Protein AF-A0A485ALG9-F1 (afdb_monomer_lite)

Radius of gyration: 13.73 Å; chains: 1; bounding box: 37×27×32 Å

Foldseek 3Di:
DQPLQLVLLVVDPQPLCVLPPDGRQPDSVSSVVVVCVQVPPPQWDKDFDADPVVRTGFWIWIWRDPPDDDRDIDIDPTGGRPVCVVVCVVPDPPDRDD

pLDDT: mean 75.62, std 16.83, range [27.69, 93.56]

Secondary structure (DSSP, 8-state):
--HHHHHHHTTS-SGGGTTSSSPPPSSHHHHHHHHHHHHT-TT-EEEEEEETTTTEEEEEEEEEE-TTSSS-EEEEEEEE-GGGTTT-TTS-------

Organism: Raoultella planticola (NCBI:txid575)

InterPro domains:
  IPR016181 Acyl-CoA N-acyltransferase [SSF55729] (6-80)

Sequence (98 aa):
MPPILFAAYALGDESDWTWLASTCPASVEATTHWVAGKVNDDALVPFAVIDLRTERAVGWSAIWPSIGQWGTVEIGHVTWSRKNEEYAAGYGSRCGCC

Structure (mmCIF, N/CA/C/O backbone):
data_AF-A0A485ALG9-F1
#
_entry.id   AF-A0A485ALG9-F1
#
loop_
_atom_site.group_PDB
_atom_site.id
_atom_site.type_symbol
_atom_site.label_atom_id
_atom_site.label_alt_id
_atom_site.label_comp_id
_atom_site.label_asym_id
_atom_site.label_entity_id
_atom_site.label_seq_id
_atom_site.pdbx_PDB_ins_code
_atom_site.Cartn_x
_atom_site.Cartn_y
_atom_site.Cartn_z
_atom_site.occupancy
_atom_site.B_iso_or_equiv
_atom_site.auth_seq_id
_atom_site.auth_comp_id
_atom_site.auth_asym_id
_atom_site.auth_atom_id
_atom_site.pdbx_PDB_model_num
ATOM 1 N N . MET A 1 1 ? -9.825 -1.999 -6.344 1.00 58.94 1 MET A N 1
ATOM 2 C CA . MET A 1 1 ? -9.695 -2.311 -4.902 1.00 58.94 1 MET A CA 1
ATOM 3 C C . MET A 1 1 ? -9.444 -1.064 -4.008 1.00 58.94 1 MET A C 1
ATOM 5 O O . MET A 1 1 ? -8.572 -1.128 -3.158 1.00 58.94 1 MET A O 1
ATOM 9 N N . PRO A 1 2 ? -10.175 0.066 -4.120 1.00 61.84 2 PRO A N 1
ATOM 10 C CA . PRO A 1 2 ? -9.968 1.210 -3.211 1.00 61.84 2 PRO A CA 1
ATOM 11 C C . PRO A 1 2 ? -10.732 1.227 -1.860 1.00 61.84 2 PRO A C 1
ATOM 13 O O . PRO A 1 2 ? -10.176 1.768 -0.904 1.00 61.84 2 PRO A O 1
ATOM 16 N N . PRO A 1 3 ? -11.945 0.649 -1.684 1.00 71.12 3 PRO A N 1
ATOM 17 C CA . PRO A 1 3 ? -12.712 0.882 -0.450 1.00 71.12 3 PRO A CA 1
ATOM 18 C C . PRO A 1 3 ? -12.135 0.180 0.789 1.00 71.12 3 PRO A C 1
ATOM 20 O O . PRO A 1 3 ? -12.300 0.669 1.902 1.00 71.12 3 PRO A O 1
ATOM 23 N N . ILE A 1 4 ? -11.437 -0.946 0.611 1.00 79.00 4 ILE A N 1
ATOM 24 C CA . ILE A 1 4 ? -10.869 -1.724 1.725 1.00 79.00 4 ILE A CA 1
ATOM 25 C C . ILE A 1 4 ? -9.616 -1.037 2.292 1.00 79.00 4 ILE A C 1
ATOM 27 O O . ILE A 1 4 ? -9.446 -0.995 3.506 1.00 79.00 4 ILE A O 1
ATOM 31 N N . LEU A 1 5 ? -8.784 -0.440 1.431 1.00 84.00 5 LEU A N 1
ATOM 32 C CA . LEU A 1 5 ? -7.566 0.251 1.855 1.00 84.00 5 LEU A CA 1
ATOM 33 C C . LEU A 1 5 ? -7.878 1.580 2.561 1.00 84.00 5 LEU A C 1
ATOM 35 O O . LEU A 1 5 ? -7.285 1.875 3.593 1.00 84.00 5 LEU A O 1
ATOM 39 N N . PHE A 1 6 ? -8.869 2.333 2.066 1.00 87.00 6 PHE A N 1
ATOM 40 C CA . PHE A 1 6 ? -9.363 3.528 2.759 1.00 87.00 6 PHE A CA 1
ATOM 41 C C . PHE A 1 6 ? -9.849 3.193 4.175 1.00 87.00 6 PHE A C 1
ATOM 43 O O . PHE A 1 6 ? -9.449 3.840 5.139 1.00 87.00 6 PHE A O 1
ATOM 50 N N . ALA A 1 7 ? -10.665 2.142 4.311 1.00 85.69 7 ALA A N 1
ATOM 51 C CA . ALA A 1 7 ? -11.160 1.704 5.611 1.00 85.69 7 ALA A CA 1
ATOM 52 C C . ALA A 1 7 ? -10.027 1.299 6.566 1.00 85.69 7 ALA A C 1
ATOM 54 O O . ALA A 1 7 ? -10.156 1.508 7.766 1.00 85.69 7 ALA A O 1
ATOM 55 N N . ALA A 1 8 ? -8.925 0.741 6.056 1.00 83.06 8 ALA A N 1
ATOM 56 C CA . ALA A 1 8 ? -7.756 0.417 6.867 1.00 83.06 8 ALA A CA 1
ATOM 57 C C . ALA A 1 8 ? -7.032 1.681 7.367 1.00 83.06 8 ALA A C 1
ATOM 59 O O . ALA A 1 8 ? -6.690 1.760 8.545 1.00 83.06 8 ALA A O 1
ATOM 60 N N . TYR A 1 9 ? -6.844 2.685 6.505 1.00 84.94 9 TYR A N 1
ATOM 61 C CA . TYR A 1 9 ? -6.180 3.945 6.863 1.00 84.94 9 TYR A CA 1
ATOM 62 C C . TYR A 1 9 ? -7.014 4.829 7.799 1.00 84.94 9 TYR A C 1
ATOM 64 O O . TYR A 1 9 ? -6.458 5.507 8.657 1.00 84.94 9 TYR A O 1
ATOM 72 N N . ALA A 1 10 ? -8.343 4.762 7.704 1.00 85.38 10 ALA A N 1
ATOM 73 C CA . ALA A 1 10 ? -9.258 5.525 8.552 1.00 85.38 10 ALA A CA 1
ATOM 74 C C . ALA A 1 10 ? -9.330 5.043 10.019 1.00 85.38 10 ALA A C 1
ATOM 76 O O . ALA A 1 10 ? -9.991 5.680 10.834 1.00 85.38 10 ALA A O 1
ATOM 77 N N . LEU A 1 11 ? -8.701 3.913 10.370 1.00 80.25 11 LEU A N 1
ATOM 78 C CA . LEU A 1 11 ? -8.715 3.366 11.737 1.00 80.25 11 LEU A CA 1
ATOM 79 C C . LEU A 1 11 ? -7.656 3.989 12.669 1.00 80.25 11 LEU A C 1
ATOM 81 O O . LEU A 1 11 ? -7.685 3.704 13.866 1.00 80.25 11 LEU A O 1
ATOM 85 N N . GLY A 1 12 ? -6.713 4.774 12.137 1.00 72.88 12 GLY A N 1
ATOM 86 C CA . GLY A 1 12 ? -5.633 5.421 12.894 1.00 72.88 12 GLY A CA 1
ATOM 87 C C . GLY A 1 12 ? -5.932 6.872 13.294 1.00 72.88 12 GLY A C 1
ATOM 88 O O . GLY A 1 12 ? -6.958 7.436 12.930 1.00 72.88 12 GLY A O 1
ATOM 89 N N . ASP A 1 13 ? -5.007 7.491 14.029 1.00 70.81 13 ASP A N 1
ATOM 90 C CA . ASP A 1 13 ? -5.047 8.895 14.483 1.00 70.81 13 ASP A CA 1
ATOM 91 C C . ASP A 1 13 ? -4.144 9.810 13.632 1.00 70.81 13 ASP A C 1
ATOM 93 O O . ASP A 1 13 ? -3.566 10.768 14.137 1.00 70.81 13 ASP A O 1
ATOM 97 N N . GLU A 1 14 ? -3.982 9.475 12.348 1.00 71.75 14 GLU A N 1
ATOM 98 C CA . GLU A 1 14 ? -3.101 10.137 11.366 1.00 71.75 14 GLU A CA 1
ATOM 99 C C . GLU A 1 14 ? -1.591 10.088 11.671 1.00 71.75 14 GLU A C 1
ATOM 101 O O . GLU A 1 14 ? -0.788 10.384 10.784 1.00 71.75 14 GLU A O 1
ATOM 106 N N . SER A 1 15 ? -1.168 9.644 12.861 1.00 75.25 15 SER A N 1
ATOM 107 C CA . SER A 1 15 ? 0.251 9.578 13.234 1.00 75.25 15 SER A CA 1
ATOM 108 C C . SER A 1 15 ? 1.083 8.677 12.306 1.00 75.25 15 SER A C 1
ATOM 110 O O . SER A 1 15 ? 2.223 9.035 11.995 1.00 75.25 15 SER A O 1
ATOM 112 N N . ASP A 1 16 ? 0.480 7.616 11.754 1.00 72.62 16 ASP A N 1
ATOM 113 C CA . ASP A 1 16 ? 1.045 6.713 10.732 1.00 72.62 16 ASP A CA 1
ATOM 114 C C . AS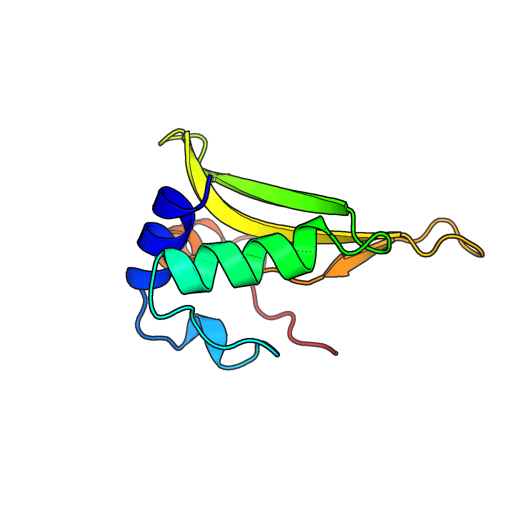P A 1 16 ? 1.549 7.453 9.471 1.00 72.62 16 ASP A C 1
ATOM 116 O O . ASP A 1 16 ? 2.384 6.942 8.726 1.00 72.62 16 ASP A O 1
ATOM 120 N N . TRP A 1 17 ? 1.066 8.676 9.231 1.00 79.75 17 TRP A N 1
ATOM 121 C CA . TRP A 1 17 ? 1.390 9.491 8.058 1.00 79.75 17 TRP A CA 1
ATOM 122 C C . TRP A 1 17 ? 2.406 10.596 8.341 1.00 79.75 17 TRP A C 1
ATOM 124 O O . TRP A 1 17 ? 2.891 11.229 7.408 1.00 79.75 17 TRP A O 1
ATOM 134 N N . THR A 1 18 ? 2.770 10.813 9.609 1.00 80.81 18 THR A N 1
ATOM 135 C CA . THR A 1 18 ? 3.604 11.953 10.046 1.00 80.81 18 THR A CA 1
ATOM 136 C C . THR A 1 18 ? 4.953 12.016 9.330 1.00 80.81 18 THR A C 1
ATOM 138 O O . THR A 1 18 ? 5.479 13.100 9.093 1.00 80.81 18 THR A O 1
ATOM 141 N N . TRP A 1 19 ? 5.512 10.858 8.976 1.00 78.50 19 TRP A N 1
ATOM 142 C CA . TRP A 1 19 ? 6.832 10.743 8.349 1.00 78.50 19 TRP A CA 1
ATOM 143 C C . TRP A 1 19 ? 6.772 10.339 6.874 1.00 78.50 19 TRP A C 1
ATOM 145 O O . TRP A 1 19 ? 7.805 10.040 6.278 1.00 78.50 19 TRP A O 1
ATOM 155 N N . LEU A 1 20 ? 5.575 10.314 6.283 1.00 77.88 20 LEU A N 1
ATOM 156 C CA . LEU A 1 20 ? 5.377 9.987 4.877 1.00 77.88 20 LEU A CA 1
ATOM 157 C C . LEU A 1 20 ? 5.340 11.267 4.038 1.00 77.88 20 LEU A C 1
ATOM 159 O O . LEU A 1 20 ? 4.775 12.281 4.433 1.00 77.88 20 LEU A O 1
ATOM 163 N N . ALA A 1 21 ? 5.863 11.194 2.814 1.00 77.31 21 ALA A N 1
ATOM 164 C CA . ALA A 1 21 ? 5.743 12.273 1.829 1.00 77.31 21 ALA A CA 1
ATOM 165 C C . ALA A 1 21 ? 4.298 12.475 1.309 1.00 77.31 21 ALA A C 1
ATOM 167 O O . ALA A 1 21 ? 4.047 13.323 0.457 1.00 77.31 21 ALA A O 1
ATOM 168 N N . SER A 1 22 ? 3.344 11.661 1.769 1.00 80.50 22 SER A N 1
ATOM 169 C CA . SER A 1 22 ? 1.920 11.734 1.435 1.00 80.50 22 SER A CA 1
ATOM 170 C C . SER A 1 22 ? 1.101 11.992 2.692 1.00 80.50 22 SER A C 1
ATOM 172 O O . SER A 1 22 ? 1.494 11.589 3.782 1.00 80.50 22 SER A O 1
ATOM 174 N N . THR A 1 23 ? -0.062 12.612 2.531 1.00 84.50 23 THR A N 1
ATOM 175 C CA . THR A 1 23 ? -1.049 12.767 3.602 1.00 84.50 23 THR A CA 1
ATOM 176 C C . THR A 1 23 ? -2.063 11.627 3.583 1.00 84.50 23 THR A C 1
ATOM 178 O O . THR A 1 23 ? -2.303 11.020 2.534 1.00 84.50 23 THR A O 1
ATOM 181 N N . CYS A 1 24 ? -2.679 11.355 4.738 1.00 85.69 24 CYS A N 1
ATOM 182 C CA . CYS A 1 24 ? -3.745 10.365 4.843 1.00 85.69 24 CYS A CA 1
ATOM 183 C C . CYS A 1 24 ? -4.907 10.730 3.901 1.00 85.69 24 CYS A C 1
ATOM 185 O O . CYS A 1 24 ? -5.434 11.845 3.985 1.00 85.69 24 CYS A O 1
ATOM 187 N N . PRO A 1 25 ? -5.328 9.835 2.989 1.00 88.38 25 PRO A N 1
ATOM 188 C CA . PRO A 1 25 ? -6.464 10.098 2.123 1.00 88.38 25 PRO A CA 1
ATOM 189 C C . PRO A 1 25 ? -7.753 10.279 2.933 1.00 88.38 25 PRO A C 1
ATOM 191 O O . PRO A 1 25 ? -8.155 9.391 3.677 1.00 88.38 25 PRO A O 1
ATOM 194 N N . ALA A 1 26 ? -8.448 11.398 2.725 1.00 90.94 26 ALA A N 1
ATOM 195 C CA . ALA A 1 26 ? -9.669 11.737 3.462 1.00 90.94 26 ALA A CA 1
ATOM 196 C C . ALA A 1 26 ? -10.948 11.050 2.934 1.00 90.94 26 ALA A C 1
ATOM 198 O O . ALA A 1 26 ? -12.022 11.190 3.518 1.00 90.94 26 ALA A O 1
ATOM 199 N N . SER A 1 27 ? -10.870 10.340 1.805 1.00 92.00 27 SER A N 1
ATOM 200 C CA . SER A 1 27 ? -12.021 9.680 1.181 1.00 92.00 27 SER A CA 1
ATOM 201 C C . SER A 1 27 ? -11.603 8.498 0.307 1.00 92.00 27 SER A C 1
ATOM 203 O O . SER A 1 27 ? -10.454 8.400 -0.121 1.00 92.00 27 SER A O 1
ATOM 205 N N . VAL A 1 28 ? -12.566 7.634 -0.038 1.00 91.81 28 VAL A N 1
ATOM 206 C CA . VAL A 1 28 ? -12.366 6.535 -1.004 1.00 91.81 28 VAL A CA 1
ATOM 207 C C . VAL A 1 28 ? -11.874 7.056 -2.358 1.00 91.81 28 VAL A C 1
ATOM 209 O O . VAL A 1 28 ? -11.031 6.425 -2.996 1.00 91.81 28 VAL A O 1
ATOM 212 N N . GLU A 1 29 ? -12.377 8.208 -2.800 1.00 93.56 29 GLU A N 1
ATOM 213 C CA . GLU A 1 29 ? -11.945 8.852 -4.043 1.00 93.56 29 GLU A CA 1
ATOM 214 C C . GLU A 1 29 ? -10.485 9.309 -3.948 1.00 93.56 29 GLU A C 1
ATOM 216 O O . GLU A 1 29 ? -9.681 8.977 -4.819 1.00 93.56 29 GLU A O 1
ATOM 221 N N . ALA A 1 30 ? -10.109 9.960 -2.842 1.00 91.06 30 ALA A N 1
ATOM 222 C CA . ALA A 1 30 ? -8.729 10.358 -2.587 1.00 91.06 30 ALA A CA 1
ATOM 223 C C . ALA A 1 30 ? -7.790 9.142 -2.512 1.00 91.06 30 ALA A C 1
ATOM 225 O O . ALA A 1 30 ? -6.700 9.174 -3.080 1.00 91.06 30 ALA A O 1
ATOM 226 N N . THR A 1 31 ? -8.216 8.038 -1.885 1.00 90.88 31 THR A N 1
ATOM 227 C CA . THR A 1 31 ? -7.451 6.780 -1.871 1.00 90.88 31 THR A CA 1
ATOM 228 C C . THR A 1 31 ? -7.313 6.198 -3.271 1.00 90.88 31 THR A C 1
ATOM 230 O O . THR A 1 31 ? -6.244 5.716 -3.628 1.00 90.88 31 THR A O 1
ATOM 233 N N . THR A 1 32 ? -8.367 6.255 -4.087 1.00 91.69 32 THR A N 1
ATOM 234 C CA . THR A 1 32 ? -8.325 5.775 -5.476 1.00 91.69 32 THR A CA 1
ATOM 235 C C . THR A 1 32 ? -7.313 6.568 -6.291 1.00 91.69 32 THR A C 1
ATOM 237 O O . THR A 1 32 ? -6.492 5.972 -6.983 1.00 91.69 32 THR A O 1
ATOM 240 N N . HIS A 1 33 ? -7.333 7.896 -6.168 1.00 90.25 33 HIS A N 1
ATOM 241 C CA . HIS A 1 33 ? -6.381 8.776 -6.836 1.00 90.25 33 HIS A CA 1
ATOM 242 C C . HIS A 1 33 ? -4.942 8.526 -6.362 1.00 90.25 33 HIS A C 1
ATOM 244 O O . HIS A 1 33 ? -4.033 8.403 -7.181 1.00 90.25 33 HIS A O 1
ATOM 250 N N . TRP A 1 34 ? -4.741 8.367 -5.051 1.00 89.19 34 TRP A N 1
ATOM 251 C CA . TRP A 1 34 ? -3.440 8.036 -4.469 1.00 89.19 34 TRP A CA 1
ATOM 252 C C . TRP A 1 34 ? -2.894 6.697 -4.991 1.00 89.19 34 TRP A C 1
ATOM 254 O O . TRP A 1 34 ? -1.753 6.642 -5.443 1.00 89.19 34 TRP A O 1
ATOM 264 N N . VAL A 1 35 ? -3.719 5.640 -5.018 1.00 89.75 35 VAL A N 1
ATOM 265 C CA . VAL A 1 35 ? -3.339 4.331 -5.582 1.00 89.75 35 VAL A CA 1
ATOM 266 C C . VAL A 1 35 ? -3.027 4.451 -7.072 1.00 89.75 35 VAL A C 1
ATOM 268 O O . VAL A 1 35 ? -2.018 3.920 -7.526 1.00 89.75 35 VAL A O 1
ATOM 271 N N . ALA A 1 36 ? -3.859 5.160 -7.840 1.00 90.75 36 ALA A N 1
ATOM 272 C CA . ALA A 1 36 ? -3.652 5.335 -9.274 1.00 90.75 36 ALA A CA 1
ATOM 273 C C . ALA A 1 36 ? -2.307 6.012 -9.580 1.00 90.75 36 ALA A C 1
ATOM 275 O O . ALA A 1 36 ? -1.606 5.578 -10.487 1.00 90.75 36 ALA A O 1
ATOM 276 N N . GLY A 1 37 ? -1.907 7.011 -8.787 1.00 87.62 37 GLY A N 1
ATOM 277 C CA . GLY A 1 37 ? -0.603 7.663 -8.926 1.00 87.62 37 GLY A CA 1
ATOM 278 C C . GLY A 1 37 ? 0.591 6.727 -8.704 1.00 87.62 37 GLY A C 1
ATOM 279 O O . GLY A 1 37 ? 1.655 6.978 -9.250 1.00 87.62 37 GLY A O 1
ATOM 280 N N . LYS A 1 38 ? 0.420 5.645 -7.935 1.00 85.12 38 LYS A N 1
ATOM 281 C CA . LYS A 1 38 ? 1.465 4.636 -7.690 1.00 85.12 38 LYS A CA 1
ATOM 282 C C . LYS A 1 38 ? 1.434 3.484 -8.688 1.00 85.12 38 LYS A C 1
ATOM 284 O O . LYS A 1 38 ? 2.481 2.963 -9.039 1.00 85.12 38 LYS A O 1
ATOM 289 N N . VAL A 1 39 ? 0.245 3.073 -9.125 1.00 90.06 39 VAL A N 1
ATOM 290 C CA . VAL A 1 39 ? 0.071 1.989 -10.108 1.00 90.06 39 VAL A CA 1
ATOM 291 C C . VAL A 1 39 ? 0.503 2.416 -11.505 1.00 90.06 39 VAL A C 1
ATOM 293 O O . VAL A 1 39 ? 0.994 1.588 -12.261 1.00 90.06 39 VAL A O 1
ATOM 296 N N . ASN A 1 40 ? 0.314 3.690 -11.845 1.00 90.75 40 ASN A N 1
ATOM 297 C CA . ASN A 1 40 ? 0.657 4.226 -13.161 1.00 90.75 40 ASN A CA 1
ATOM 298 C C . ASN A 1 40 ? 2.105 4.741 -13.246 1.00 90.75 40 ASN A C 1
ATOM 300 O O . ASN A 1 40 ? 2.458 5.373 -14.238 1.00 90.75 40 ASN A O 1
ATOM 304 N N . ASP A 1 41 ? 2.916 4.532 -12.207 1.00 87.88 41 ASP A N 1
ATOM 305 C CA . ASP A 1 41 ? 4.339 4.860 -12.223 1.00 87.88 41 ASP A CA 1
ATOM 306 C C . ASP A 1 41 ? 5.134 3.635 -12.691 1.00 87.88 41 ASP A C 1
ATOM 308 O O . ASP A 1 41 ? 5.301 2.671 -11.945 1.00 87.88 41 ASP A O 1
ATOM 312 N N . ASP A 1 42 ? 5.632 3.680 -13.929 1.00 87.50 42 ASP A N 1
ATOM 313 C CA . ASP A 1 42 ? 6.382 2.580 -14.550 1.00 87.50 42 ASP A CA 1
ATOM 314 C C . ASP A 1 42 ? 7.700 2.250 -13.821 1.00 87.50 42 ASP A C 1
ATOM 316 O O . ASP A 1 42 ? 8.284 1.185 -14.038 1.00 87.50 42 ASP A O 1
ATOM 320 N N . ALA A 1 43 ? 8.191 3.144 -12.954 1.00 86.44 43 ALA A N 1
ATOM 321 C CA . ALA A 1 43 ? 9.366 2.892 -12.126 1.00 86.44 43 ALA A CA 1
ATOM 322 C C . ALA A 1 43 ? 9.056 2.011 -10.903 1.00 86.44 43 ALA A C 1
ATOM 324 O O . ALA A 1 43 ? 9.980 1.499 -10.266 1.00 86.44 43 ALA A O 1
ATOM 325 N N . LEU A 1 44 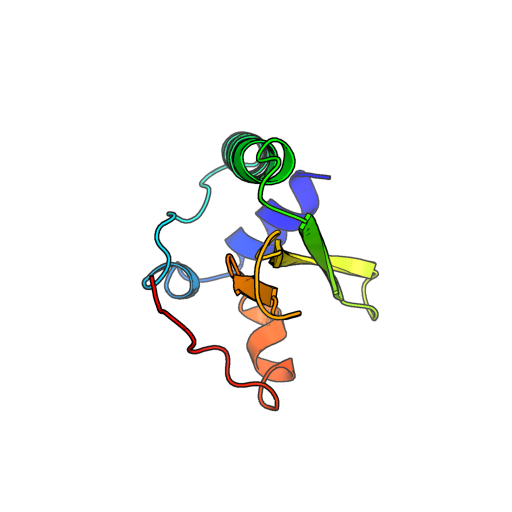? 7.776 1.824 -10.572 1.00 86.38 44 LEU A N 1
ATOM 326 C CA . LEU A 1 44 ? 7.330 1.110 -9.386 1.00 86.38 44 LEU A CA 1
ATOM 327 C C . LEU A 1 44 ? 6.687 -0.228 -9.742 1.00 86.38 44 LEU A C 1
ATOM 329 O O . LEU A 1 44 ? 5.871 -0.353 -10.650 1.00 86.38 44 LEU A O 1
ATOM 333 N N . VAL A 1 45 ? 6.991 -1.238 -8.934 1.00 89.25 45 VAL A N 1
ATOM 334 C CA . VAL A 1 45 ? 6.239 -2.492 -8.891 1.00 89.25 45 VAL A CA 1
ATOM 335 C C . VAL A 1 45 ? 5.412 -2.493 -7.604 1.00 89.25 45 VAL A C 1
ATOM 337 O O . VAL A 1 45 ? 5.967 -2.728 -6.525 1.00 89.25 45 VAL A O 1
ATOM 340 N N . PRO A 1 46 ? 4.107 -2.181 -7.677 1.00 89.94 46 PRO A N 1
ATOM 341 C CA . PRO A 1 46 ? 3.266 -2.017 -6.499 1.00 89.94 46 PRO A CA 1
ATOM 342 C C . PRO A 1 46 ? 2.733 -3.341 -5.943 1.00 89.94 46 PRO A C 1
ATOM 344 O O . PRO A 1 46 ? 2.363 -4.249 -6.689 1.00 89.94 46 PRO A O 1
ATOM 347 N N . PHE A 1 47 ? 2.590 -3.406 -4.620 1.00 88.81 47 PHE A N 1
ATOM 348 C CA . PHE A 1 47 ? 2.003 -4.528 -3.896 1.00 88.81 47 PHE A CA 1
ATOM 349 C C . PHE A 1 47 ? 1.006 -4.044 -2.839 1.00 88.81 47 PHE A C 1
ATOM 351 O O . PHE A 1 47 ? 1.269 -3.119 -2.069 1.00 88.81 47 PHE A O 1
ATOM 358 N N . ALA A 1 48 ? -0.140 -4.723 -2.762 1.00 89.69 48 ALA A N 1
ATOM 359 C CA . ALA A 1 48 ? -1.045 -4.595 -1.627 1.00 89.69 48 ALA A CA 1
ATOM 360 C C . ALA A 1 48 ? -0.601 -5.547 -0.510 1.00 89.69 48 ALA A C 1
ATOM 362 O O . ALA A 1 48 ? -0.355 -6.729 -0.754 1.00 89.69 48 ALA A O 1
ATOM 363 N N . VAL A 1 49 ? -0.549 -5.049 0.724 1.00 86.94 49 VAL A N 1
ATOM 364 C CA . VAL A 1 49 ? -0.322 -5.883 1.908 1.00 86.94 49 VAL A CA 1
ATOM 365 C C . VAL A 1 49 ? -1.670 -6.430 2.360 1.00 86.94 49 VAL A C 1
ATOM 367 O O . VAL A 1 49 ? -2.580 -5.655 2.661 1.00 86.94 49 VAL A O 1
ATOM 370 N N . ILE A 1 50 ? -1.805 -7.756 2.393 1.00 86.88 50 ILE A N 1
ATOM 371 C CA . ILE A 1 50 ? -3.042 -8.450 2.765 1.00 86.88 50 ILE A CA 1
ATOM 372 C C . ILE A 1 50 ? -2.851 -9.138 4.119 1.00 86.88 50 ILE A C 1
ATOM 374 O O . ILE A 1 50 ? -1.925 -9.931 4.287 1.00 86.88 50 ILE A O 1
ATOM 378 N N . ASP A 1 51 ? -3.745 -8.877 5.073 1.00 84.00 51 ASP A N 1
ATOM 379 C CA . ASP A 1 51 ? -3.856 -9.701 6.278 1.00 84.00 51 ASP A CA 1
ATOM 380 C C . ASP A 1 51 ? -4.479 -11.048 5.900 1.00 84.00 51 ASP A C 1
ATOM 382 O O . ASP A 1 51 ? -5.647 -11.116 5.524 1.00 84.00 51 ASP A O 1
ATOM 386 N N . LEU A 1 52 ? -3.707 -12.128 6.019 1.00 85.62 52 LEU A N 1
ATOM 387 C CA . LEU A 1 52 ? -4.132 -13.475 5.629 1.00 85.62 52 LEU A CA 1
ATOM 388 C C . LEU A 1 52 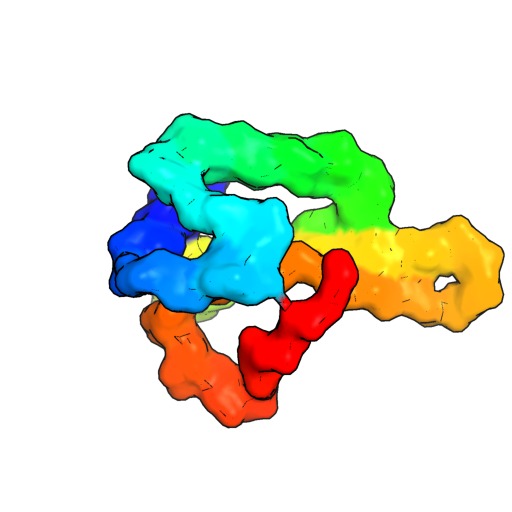? -5.242 -14.055 6.516 1.00 85.62 52 LEU A C 1
ATOM 390 O O . LEU A 1 52 ? -5.916 -14.991 6.103 1.00 85.62 52 LEU A O 1
ATOM 394 N N . ARG A 1 53 ? -5.458 -13.528 7.728 1.00 85.81 53 ARG A N 1
ATOM 395 C CA . ARG A 1 53 ? -6.545 -13.995 8.605 1.00 85.81 53 ARG A CA 1
ATOM 396 C C . ARG A 1 53 ? -7.899 -13.465 8.165 1.00 85.81 53 ARG A C 1
ATOM 398 O O . ARG A 1 53 ? -8.911 -14.129 8.373 1.00 85.81 53 ARG A O 1
ATOM 405 N N . THR A 1 54 ? -7.919 -12.243 7.640 1.00 84.50 54 THR A N 1
ATOM 406 C CA . THR A 1 54 ? -9.149 -11.551 7.236 1.00 84.50 54 THR A CA 1
ATOM 407 C C . THR A 1 54 ? -9.300 -11.427 5.725 1.00 84.50 54 THR A C 1
ATOM 409 O O . THR A 1 54 ? -10.367 -11.021 5.269 1.00 84.50 54 THR A O 1
ATOM 412 N N . GLU A 1 55 ? -8.254 -11.765 4.968 1.00 87.75 55 GLU A N 1
ATOM 413 C CA . GLU A 1 55 ? -8.124 -11.591 3.517 1.00 87.75 55 GLU A CA 1
ATOM 414 C C . GLU A 1 55 ? -8.378 -10.145 3.062 1.00 87.75 55 GLU A C 1
ATOM 416 O O . GLU A 1 55 ? -8.873 -9.879 1.965 1.00 87.75 55 GLU A O 1
ATOM 421 N N . ARG A 1 56 ? -8.051 -9.174 3.921 1.00 85.00 56 ARG A N 1
ATOM 422 C CA . ARG A 1 56 ? -8.265 -7.748 3.653 1.00 85.00 56 ARG A CA 1
ATOM 423 C C . ARG A 1 56 ? -6.956 -7.028 3.408 1.00 85.00 56 ARG A C 1
ATOM 425 O O . ARG A 1 56 ? -5.952 -7.300 4.058 1.00 85.00 56 ARG A O 1
ATOM 432 N N . ALA A 1 57 ? -7.003 -6.062 2.495 1.00 85.38 57 ALA A N 1
ATOM 433 C CA . ALA A 1 57 ? -5.913 -5.121 2.307 1.00 85.38 57 ALA A CA 1
ATOM 434 C C . ALA A 1 57 ? -5.764 -4.236 3.548 1.00 85.38 57 ALA A C 1
ATOM 436 O O . ALA A 1 57 ? -6.736 -3.653 4.028 1.00 85.38 57 ALA A O 1
ATOM 437 N N . VAL A 1 58 ? -4.540 -4.154 4.053 1.00 86.56 58 VAL A N 1
ATOM 438 C CA . VAL A 1 58 ? -4.183 -3.428 5.278 1.00 86.56 58 VAL A CA 1
ATOM 439 C C . VAL A 1 58 ? -3.036 -2.447 5.066 1.00 86.56 58 VAL A C 1
ATOM 441 O O . VAL A 1 58 ? -2.653 -1.724 5.984 1.00 86.56 58 VAL A O 1
ATOM 444 N N . GLY A 1 59 ? -2.475 -2.419 3.863 1.00 86.06 59 GLY A N 1
ATOM 445 C CA . GLY A 1 59 ? -1.371 -1.542 3.544 1.00 86.06 59 GLY A CA 1
ATOM 446 C C . GLY A 1 59 ? -0.905 -1.675 2.108 1.00 86.06 59 GLY A C 1
ATOM 447 O O . GLY A 1 59 ? -1.514 -2.359 1.278 1.00 86.06 59 GLY A O 1
ATOM 448 N N . TRP A 1 60 ? 0.206 -1.010 1.850 1.00 87.56 60 TRP A N 1
ATOM 449 C CA . TRP A 1 60 ? 0.812 -0.857 0.544 1.00 87.56 60 TRP A CA 1
ATOM 450 C C . TRP A 1 60 ? 2.334 -0.880 0.665 1.00 87.56 60 TRP A C 1
ATOM 452 O O . TRP A 1 60 ? 2.896 -0.411 1.658 1.00 87.56 60 TRP A O 1
ATOM 462 N N . SER A 1 61 ? 2.994 -1.401 -0.359 1.00 88.56 61 SER A N 1
ATOM 463 C CA . SER A 1 61 ? 4.421 -1.210 -0.591 1.00 88.56 61 SER A CA 1
ATOM 464 C C . SER A 1 61 ? 4.695 -1.152 -2.088 1.00 88.56 61 SER A C 1
ATOM 466 O O . SER A 1 61 ? 3.886 -1.595 -2.906 1.00 88.56 61 SER A O 1
ATOM 468 N N . ALA A 1 62 ? 5.842 -0.603 -2.463 1.00 87.00 62 ALA A N 1
ATOM 469 C CA . ALA A 1 62 ? 6.329 -0.692 -3.826 1.00 87.00 62 ALA A CA 1
ATOM 470 C C . ALA A 1 62 ? 7.799 -1.095 -3.829 1.00 87.00 62 ALA A C 1
ATOM 472 O O . ALA A 1 62 ? 8.576 -0.708 -2.955 1.00 87.00 62 ALA A O 1
ATOM 473 N N . ILE A 1 63 ? 8.172 -1.875 -4.834 1.00 87.50 63 ILE A N 1
ATOM 474 C CA . ILE A 1 63 ? 9.571 -2.104 -5.164 1.00 87.50 63 ILE A CA 1
ATOM 475 C C . ILE A 1 63 ? 9.939 -1.097 -6.243 1.00 87.50 63 ILE A C 1
ATOM 477 O O . ILE A 1 63 ? 9.246 -1.023 -7.255 1.00 87.50 63 ILE A O 1
ATOM 481 N N . TRP A 1 64 ? 11.029 -0.363 -6.046 1.00 86.00 64 TRP A N 1
ATOM 482 C CA . TRP A 1 64 ? 11.674 0.386 -7.116 1.00 86.00 64 TRP A CA 1
ATOM 483 C C . TRP A 1 64 ? 12.865 -0.435 -7.617 1.00 86.00 64 TRP A C 1
ATOM 485 O O . TRP A 1 64 ? 13.880 -0.569 -6.919 1.00 86.00 64 TRP A O 1
ATOM 495 N N . PRO A 1 65 ? 12.767 -1.049 -8.809 1.00 76.56 65 PRO A N 1
ATOM 496 C CA . PRO A 1 65 ? 13.893 -1.751 -9.386 1.00 76.56 65 PRO A CA 1
ATOM 497 C C . PRO A 1 65 ? 14.888 -0.713 -9.904 1.00 76.56 65 PRO A C 1
ATOM 499 O O . PRO A 1 65 ? 14.565 0.089 -10.781 1.00 76.56 65 PRO A O 1
ATOM 502 N N . SER A 1 66 ? 16.125 -0.746 -9.408 1.00 70.44 66 SER A N 1
ATOM 503 C CA . SER A 1 66 ? 17.211 -0.025 -10.070 1.00 70.44 66 SER A CA 1
ATOM 504 C C . SER A 1 66 ? 17.562 -0.771 -11.364 1.00 70.44 66 SER A C 1
ATOM 506 O O . SER A 1 66 ? 18.408 -1.666 -11.406 1.00 70.44 66 SER A O 1
ATOM 508 N N . ILE A 1 67 ? 16.835 -0.469 -12.443 1.00 56.66 67 ILE A N 1
ATOM 509 C CA . ILE A 1 67 ? 17.082 -1.064 -13.759 1.00 56.66 67 ILE A CA 1
ATOM 510 C C . ILE A 1 67 ? 18.359 -0.426 -14.301 1.00 56.66 67 ILE A C 1
ATOM 512 O O . ILE A 1 67 ? 18.319 0.602 -14.972 1.00 56.66 67 ILE A O 1
ATOM 516 N N . GLY A 1 68 ? 19.516 -1.008 -13.975 1.00 57.97 68 GLY A N 1
ATOM 517 C CA . GLY A 1 68 ? 20.731 -0.638 -14.688 1.00 57.97 68 GLY A CA 1
ATOM 518 C C . GLY A 1 68 ? 22.086 -1.061 -14.150 1.00 57.97 68 GLY A C 1
ATOM 519 O O . GLY A 1 68 ? 22.953 -1.214 -15.002 1.00 57.97 68 GLY A O 1
ATOM 520 N N . GLN A 1 69 ? 22.349 -1.232 -12.841 1.00 55.59 69 GLN A N 1
ATOM 521 C CA . GLN A 1 69 ? 23.768 -1.390 -12.444 1.00 55.59 69 GLN A CA 1
ATOM 52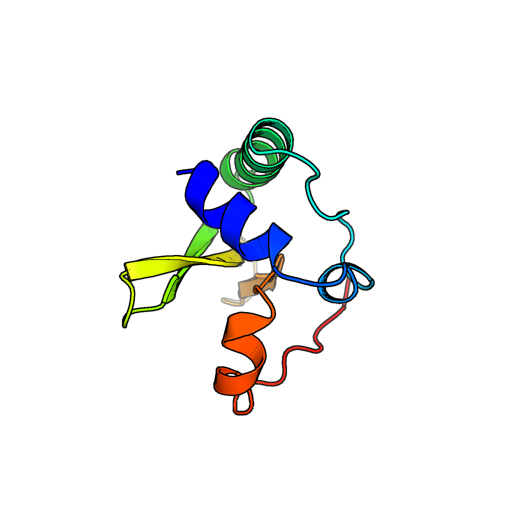2 C C . GLN A 1 69 ? 24.176 -2.434 -11.391 1.00 55.59 69 GLN A C 1
ATOM 524 O O . GLN A 1 69 ? 25.318 -2.865 -11.493 1.00 55.59 69 GLN A O 1
ATOM 529 N N . TRP A 1 70 ? 23.355 -2.927 -10.448 1.00 63.38 70 TRP A N 1
ATOM 530 C CA . TRP A 1 70 ? 23.934 -3.774 -9.370 1.00 63.38 70 TRP A CA 1
ATOM 531 C C . TRP A 1 70 ? 23.053 -4.899 -8.799 1.00 63.38 70 TRP A C 1
ATOM 533 O O . TRP A 1 70 ? 23.387 -5.459 -7.759 1.00 63.38 70 TRP A O 1
ATOM 543 N N . GLY A 1 71 ? 21.945 -5.275 -9.452 1.00 76.00 71 GLY A N 1
ATOM 544 C CA . GLY A 1 71 ? 21.064 -6.341 -8.937 1.00 76.00 71 GLY A CA 1
ATOM 545 C C . GLY A 1 71 ? 20.400 -5.996 -7.595 1.00 76.00 71 GLY A C 1
ATOM 546 O O . GLY A 1 71 ? 19.993 -6.888 -6.855 1.00 76.00 71 GLY A O 1
ATOM 547 N N . THR A 1 72 ? 20.310 -4.705 -7.276 1.00 79.62 72 THR A N 1
ATOM 548 C CA . THR A 1 72 ? 19.702 -4.175 -6.058 1.00 79.62 72 THR A CA 1
ATOM 549 C C . THR A 1 72 ? 18.309 -3.631 -6.349 1.00 79.62 72 THR A C 1
ATOM 551 O O . THR A 1 72 ? 18.026 -3.099 -7.428 1.00 79.62 72 THR A O 1
ATOM 554 N N . VAL A 1 73 ? 17.437 -3.737 -5.354 1.00 83.19 73 VAL A N 1
ATOM 555 C CA . VAL A 1 73 ? 16.096 -3.156 -5.376 1.00 83.19 73 VAL A CA 1
ATOM 556 C C . VAL A 1 73 ? 15.889 -2.346 -4.111 1.00 83.19 73 VAL A C 1
ATOM 558 O O . VAL A 1 73 ? 16.420 -2.695 -3.055 1.00 83.19 73 VAL A O 1
ATOM 561 N N . GLU A 1 74 ? 15.108 -1.284 -4.220 1.00 84.25 74 GLU A N 1
ATOM 562 C CA . GLU A 1 74 ? 14.615 -0.555 -3.063 1.00 84.25 74 GLU A CA 1
ATOM 563 C C . GLU A 1 74 ? 13.196 -1.022 -2.742 1.00 84.25 74 GLU A C 1
ATOM 565 O O . GLU A 1 74 ? 12.382 -1.230 -3.644 1.00 84.25 74 GLU A O 1
ATOM 570 N N . ILE A 1 75 ? 12.901 -1.188 -1.453 1.00 83.56 75 ILE A N 1
ATOM 571 C CA . ILE A 1 75 ? 11.534 -1.343 -0.960 1.00 83.56 75 ILE A CA 1
ATOM 572 C C . ILE A 1 75 ? 11.147 -0.003 -0.344 1.00 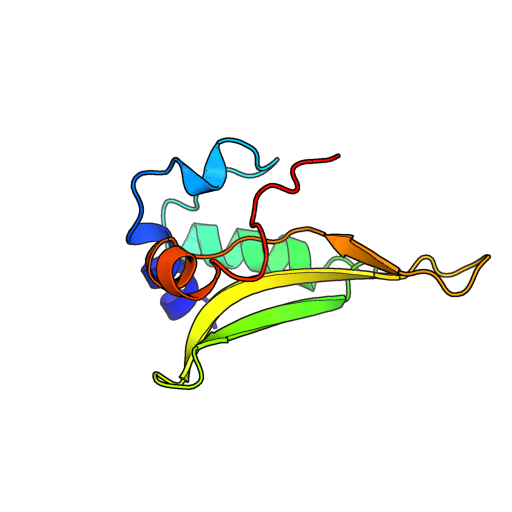83.56 75 ILE A C 1
ATOM 574 O O . ILE A 1 75 ? 11.677 0.374 0.699 1.00 83.56 75 ILE A O 1
ATOM 578 N N . GLY A 1 76 ? 10.226 0.696 -0.998 1.00 79.56 76 GLY A N 1
ATOM 579 C CA . GLY A 1 76 ? 9.793 2.041 -0.641 1.00 79.56 76 GLY A CA 1
ATOM 580 C C . GLY A 1 76 ? 8.272 2.169 -0.649 1.00 79.56 76 GLY A C 1
ATOM 581 O O . GLY A 1 76 ? 7.536 1.192 -0.819 1.00 79.56 76 GLY A O 1
ATOM 582 N N . HIS A 1 77 ? 7.783 3.392 -0.429 1.00 82.31 77 HIS A N 1
ATOM 583 C CA . HIS A 1 77 ? 6.346 3.700 -0.358 1.00 82.31 77 HIS A CA 1
ATOM 584 C C . HIS A 1 77 ? 5.562 2.756 0.570 1.00 82.31 77 HIS A C 1
ATOM 586 O O . HIS A 1 77 ? 4.451 2.336 0.253 1.00 82.31 77 HIS A O 1
ATOM 592 N N . VAL A 1 78 ? 6.161 2.392 1.704 1.00 82.50 78 VAL A N 1
ATOM 593 C CA . VAL A 1 78 ? 5.564 1.458 2.659 1.00 82.50 78 VAL A CA 1
ATOM 594 C C . VAL A 1 78 ? 4.564 2.204 3.542 1.00 82.50 78 VAL A C 1
ATOM 596 O O . VAL A 1 78 ? 4.901 3.205 4.168 1.00 82.50 78 VAL A O 1
ATOM 599 N N . THR A 1 79 ? 3.320 1.731 3.596 1.00 82.69 79 THR A N 1
ATOM 600 C CA . THR A 1 79 ? 2.265 2.312 4.445 1.00 82.69 79 THR A CA 1
ATOM 601 C C . THR A 1 79 ? 1.388 1.203 5.004 1.00 82.69 79 THR A C 1
ATOM 603 O O . THR A 1 79 ? 0.801 0.438 4.239 1.00 82.69 79 THR A O 1
ATOM 606 N N . TRP A 1 80 ? 1.340 1.054 6.329 1.00 77.94 80 TRP A N 1
ATOM 607 C CA . TRP A 1 80 ? 0.587 0.001 7.024 1.00 77.94 80 TRP A CA 1
ATOM 608 C C . TRP A 1 80 ? -0.462 0.652 7.927 1.00 77.94 80 TRP A C 1
ATOM 610 O O . TRP A 1 80 ? -0.203 1.695 8.514 1.00 77.94 80 TRP A O 1
ATOM 620 N N . SER A 1 81 ? -1.640 0.044 8.071 1.00 69.25 81 SER A N 1
ATOM 621 C CA . SER A 1 81 ? -2.620 0.488 9.069 1.00 69.25 81 SER A CA 1
ATOM 622 C C . SER A 1 81 ? -2.203 0.063 10.483 1.00 69.25 81 SER A C 1
ATOM 624 O O . SER A 1 81 ? -1.902 -1.121 10.687 1.00 69.25 81 SER A O 1
ATOM 626 N N . ARG A 1 82 ? -2.332 0.953 11.474 1.00 62.97 82 ARG A N 1
ATOM 627 C CA . ARG A 1 82 ? -2.020 0.708 12.897 1.00 62.97 82 ARG A CA 1
ATOM 628 C C . ARG A 1 82 ? -2.540 -0.600 13.501 1.00 62.97 82 ARG A C 1
ATOM 630 O O . ARG A 1 82 ? -1.863 -1.206 14.324 1.00 62.97 82 ARG A O 1
ATOM 637 N N . LYS A 1 83 ? -3.701 -1.108 13.062 1.00 56.06 83 LYS A N 1
ATOM 638 C CA . LYS A 1 83 ? -4.264 -2.385 13.559 1.00 56.06 83 LYS A CA 1
ATOM 639 C C . LYS A 1 83 ? -3.347 -3.602 13.313 1.00 56.06 83 LYS A C 1
ATOM 641 O O . LYS A 1 83 ? -3.545 -4.642 13.933 1.00 56.06 83 LYS A O 1
ATOM 646 N N . ASN A 1 84 ? -2.341 -3.472 12.444 1.00 52.16 84 ASN A N 1
ATOM 647 C CA . ASN A 1 84 ? -1.330 -4.497 12.187 1.00 52.16 84 ASN A CA 1
ATOM 648 C C . ASN A 1 84 ? 0.057 -4.172 12.757 1.00 52.16 84 ASN A C 1
ATOM 650 O O . ASN A 1 84 ? 0.905 -5.060 12.757 1.00 52.16 84 ASN A O 1
ATOM 654 N N . GLU A 1 85 ? 0.300 -2.971 13.293 1.00 51.47 85 GLU A N 1
ATOM 655 C CA . GLU 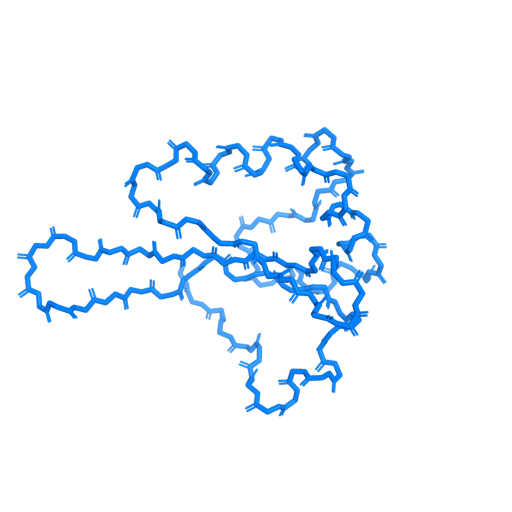A 1 85 ? 1.588 -2.650 13.928 1.00 51.47 85 GLU A CA 1
ATOM 656 C C . GLU A 1 85 ? 1.840 -3.487 15.191 1.00 51.47 85 GLU A C 1
ATOM 658 O O . GLU A 1 85 ? 2.976 -3.876 15.454 1.00 51.47 85 GLU A O 1
ATOM 663 N N . GLU A 1 86 ? 0.784 -3.879 15.915 1.00 48.19 86 GLU A N 1
ATOM 664 C CA . GLU A 1 86 ? 0.894 -4.822 17.041 1.00 48.19 86 GLU A CA 1
ATOM 665 C C . GLU A 1 86 ? 1.371 -6.223 16.605 1.00 48.19 86 GLU A C 1
ATOM 667 O O . GLU A 1 86 ? 2.016 -6.923 17.384 1.00 48.19 86 GLU A O 1
ATOM 672 N N . TYR A 1 87 ? 1.126 -6.624 15.350 1.00 43.41 87 TYR A N 1
ATOM 673 C CA . TYR A 1 87 ? 1.640 -7.872 14.765 1.00 43.41 87 TYR A CA 1
ATOM 674 C C . TYR A 1 87 ? 2.990 -7.676 14.047 1.00 43.41 87 TYR A C 1
ATOM 676 O O . TYR A 1 87 ? 3.755 -8.628 13.893 1.00 43.41 87 TYR A O 1
ATOM 684 N N . ALA A 1 88 ? 3.311 -6.439 13.657 1.00 44.91 88 ALA A N 1
ATOM 685 C CA . ALA A 1 88 ? 4.555 -6.023 13.011 1.00 44.91 88 ALA A CA 1
ATOM 686 C C . ALA A 1 88 ? 5.743 -5.866 13.970 1.00 44.91 88 ALA A C 1
ATOM 688 O O . ALA A 1 88 ? 6.836 -5.540 13.519 1.00 44.91 88 ALA A O 1
ATOM 689 N N . ALA A 1 89 ? 5.570 -6.093 15.276 1.00 42.84 89 ALA A N 1
ATOM 690 C CA . ALA A 1 89 ? 6.610 -5.878 16.287 1.00 42.84 89 ALA A CA 1
ATOM 691 C C . ALA A 1 89 ? 7.926 -6.666 16.048 1.00 42.84 89 ALA A C 1
ATOM 693 O O . ALA A 1 89 ? 8.929 -6.386 16.701 1.00 42.84 89 ALA A O 1
ATOM 694 N N . GLY A 1 90 ? 7.956 -7.616 15.101 1.00 38.78 90 GLY A N 1
ATOM 695 C CA . GLY A 1 90 ? 9.176 -8.287 14.625 1.00 38.78 90 GLY A CA 1
ATOM 696 C C . GLY A 1 90 ? 9.913 -7.607 13.453 1.00 38.78 90 GLY A C 1
ATOM 697 O O . GLY A 1 90 ? 11.060 -7.953 13.190 1.00 38.78 90 GLY A O 1
ATOM 698 N N . TYR A 1 91 ? 9.297 -6.641 12.765 1.00 41.28 91 TYR A N 1
ATOM 699 C CA . TYR A 1 91 ? 9.833 -5.931 11.598 1.00 41.28 91 TYR A CA 1
ATOM 700 C C . TYR A 1 91 ? 9.628 -4.421 11.792 1.00 41.28 91 TYR A C 1
ATOM 702 O O . TYR A 1 91 ? 8.597 -3.872 11.421 1.00 41.28 91 TYR A O 1
ATOM 710 N N . GLY A 1 92 ? 10.586 -3.749 12.439 1.00 37.41 92 GLY A N 1
ATOM 711 C CA . GLY A 1 92 ? 10.474 -2.339 12.832 1.00 37.41 92 GLY A CA 1
ATOM 712 C C . GLY A 1 92 ? 10.001 -1.407 11.704 1.00 37.41 92 GLY A C 1
ATOM 713 O O . GLY A 1 92 ? 10.708 -1.202 10.723 1.00 37.41 92 GLY A O 1
ATOM 714 N N . SER A 1 93 ? 8.829 -0.792 11.886 1.00 43.44 93 SER A N 1
ATOM 715 C CA . SER A 1 93 ? 8.132 0.070 10.916 1.00 43.44 93 SER A CA 1
ATOM 716 C C . SER A 1 93 ? 8.624 1.525 10.872 1.00 43.44 93 SER A C 1
ATOM 718 O O . SER A 1 93 ? 7.925 2.412 10.394 1.00 43.44 93 SER A O 1
ATOM 720 N N . ARG A 1 94 ? 9.848 1.816 11.324 1.00 44.62 94 ARG A N 1
ATOM 721 C CA . ARG A 1 94 ? 10.418 3.175 11.264 1.00 44.62 94 ARG A CA 1
ATOM 722 C C . ARG A 1 94 ? 11.548 3.262 10.249 1.00 44.62 94 ARG A C 1
ATOM 724 O O . ARG A 1 94 ? 12.693 3.505 10.612 1.00 44.62 94 ARG A O 1
ATOM 731 N N . CYS A 1 95 ? 11.219 3.072 8.975 1.00 36.62 95 CYS A N 1
ATOM 732 C CA . CYS A 1 95 ? 12.086 3.505 7.885 1.00 36.62 95 CYS A CA 1
ATOM 733 C C . CYS A 1 95 ? 11.406 4.669 7.160 1.00 36.62 95 CYS A C 1
ATOM 735 O O . CYS A 1 95 ? 10.680 4.485 6.190 1.00 36.62 95 CYS A O 1
ATOM 737 N N . GLY A 1 96 ? 11.594 5.870 7.706 1.00 43.66 96 GLY A N 1
ATOM 738 C CA . GLY A 1 96 ? 11.466 7.096 6.935 1.00 43.66 96 GLY A CA 1
ATOM 739 C C . GLY A 1 96 ? 12.836 7.402 6.351 1.00 43.66 96 GLY A C 1
ATOM 740 O O . GLY A 1 96 ? 13.753 7.694 7.113 1.00 43.66 96 GLY A O 1
ATOM 741 N N . CYS A 1 97 ? 12.980 7.298 5.034 1.00 27.69 97 CYS A N 1
ATOM 742 C CA . CYS A 1 97 ? 14.032 7.984 4.295 1.00 27.69 97 CYS A CA 1
ATOM 743 C C . CYS A 1 97 ? 13.617 8.156 2.830 1.00 27.69 97 CYS A C 1
ATOM 745 O O . CYS A 1 97 ? 13.410 7.159 2.144 1.00 27.69 97 CYS A O 1
ATOM 747 N N . CYS A 1 98 ? 13.611 9.435 2.433 1.00 33.62 98 CYS A N 1
ATOM 748 C CA . CYS A 1 98 ? 13.657 10.015 1.085 1.00 33.62 98 CYS A CA 1
ATOM 749 C C . CYS A 1 98 ? 12.381 9.971 0.231 1.00 33.62 98 CYS A C 1
ATOM 751 O O . CYS A 1 98 ? 11.956 8.887 -0.211 1.00 33.62 98 CYS A O 1
#